Protein AF-A0AAN9A4U3-F1 (afdb_monomer)

Structure (mmCIF, N/CA/C/O backbone):
data_AF-A0AAN9A4U3-F1
#
_entry.id   AF-A0AAN9A4U3-F1
#
loop_
_atom_site.group_PDB
_atom_site.id
_atom_site.type_symbol
_atom_site.label_atom_id
_atom_site.label_alt_id
_atom_site.label_comp_id
_atom_site.label_asym_id
_atom_site.label_entity_id
_atom_site.label_seq_id
_atom_site.pdbx_PDB_ins_code
_atom_site.Cartn_x
_atom_site.Cartn_y
_atom_site.Cartn_z
_atom_site.occupancy
_atom_site.B_iso_or_equiv
_atom_site.auth_seq_id
_atom_site.auth_comp_id
_atom_site.auth_asym_id
_atom_site.auth_atom_id
_atom_site.pdbx_PDB_model_num
ATOM 1 N N . MET A 1 1 ? 7.344 2.856 10.432 1.00 51.91 1 MET A N 1
ATOM 2 C CA . MET A 1 1 ? 6.364 2.527 9.372 1.00 51.91 1 MET A CA 1
ATOM 3 C C . MET A 1 1 ? 4.952 2.253 9.928 1.00 51.91 1 MET A C 1
ATOM 5 O O . MET A 1 1 ? 4.301 1.338 9.464 1.00 51.91 1 MET A O 1
ATOM 9 N N . ARG A 1 2 ? 4.442 3.032 10.903 1.00 56.78 2 ARG A N 1
ATOM 10 C CA . ARG A 1 2 ? 3.126 2.791 11.559 1.00 56.78 2 ARG A CA 1
ATOM 11 C C . ARG A 1 2 ? 2.134 3.956 11.399 1.00 56.78 2 ARG A C 1
ATOM 13 O O . ARG A 1 2 ? 1.232 4.118 12.210 1.00 56.78 2 ARG A O 1
ATOM 20 N N . CYS A 1 3 ? 2.340 4.832 10.414 1.00 58.72 3 CYS A N 1
ATOM 21 C CA . CYS A 1 3 ? 1.679 6.141 10.389 1.00 58.72 3 CYS A CA 1
ATOM 22 C C . CYS A 1 3 ? 0.155 6.061 10.192 1.00 58.72 3 CYS A C 1
ATOM 24 O O . CYS A 1 3 ? -0.554 6.892 10.747 1.00 58.72 3 CYS A O 1
ATOM 26 N N . TYR A 1 4 ? -0.354 5.065 9.455 1.00 63.53 4 TYR A N 1
ATOM 27 C CA . TYR A 1 4 ? -1.799 4.900 9.255 1.00 63.53 4 TYR A CA 1
ATOM 28 C C . TYR A 1 4 ? -2.486 4.245 10.454 1.00 63.53 4 TYR A C 1
ATOM 30 O O . TYR A 1 4 ? -3.497 4.736 10.942 1.00 63.53 4 TYR A O 1
ATOM 38 N N . ASP A 1 5 ? -1.907 3.172 10.987 1.00 62.94 5 ASP A N 1
ATOM 39 C CA . ASP A 1 5 ? -2.540 2.437 12.080 1.00 62.94 5 ASP A CA 1
ATOM 40 C C . ASP A 1 5 ? -2.464 3.175 13.423 1.00 62.94 5 ASP A C 1
ATOM 42 O O . ASP A 1 5 ? -3.355 3.037 14.259 1.00 62.94 5 ASP A O 1
ATOM 46 N N . LEU A 1 6 ? -1.451 4.035 13.606 1.00 63.47 6 LEU A N 1
ATOM 47 C CA . LEU A 1 6 ? -1.429 5.001 14.705 1.00 63.47 6 LEU A CA 1
ATOM 48 C C . LEU A 1 6 ? -2.643 5.940 14.640 1.00 63.47 6 LEU A C 1
ATOM 50 O O . LEU A 1 6 ? -3.179 6.305 15.679 1.00 63.47 6 LEU A O 1
ATOM 54 N N . LEU A 1 7 ? -3.110 6.300 13.441 1.00 62.47 7 LEU A N 1
ATO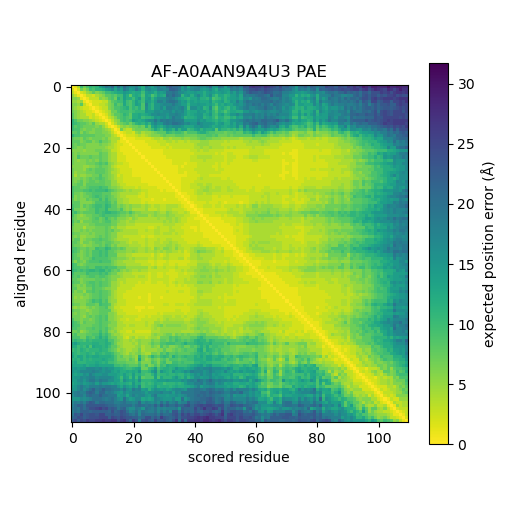M 55 C CA . LEU A 1 7 ? -4.299 7.130 13.271 1.00 62.47 7 LEU A CA 1
ATOM 56 C C . LEU A 1 7 ? -5.573 6.379 13.691 1.00 62.47 7 LEU A C 1
ATOM 58 O O . LEU A 1 7 ? -6.368 6.933 14.440 1.00 62.47 7 LEU A O 1
ATOM 62 N N . LEU A 1 8 ? -5.734 5.119 13.270 1.00 60.56 8 LEU A N 1
ATOM 63 C CA . LEU A 1 8 ? -6.886 4.283 13.643 1.00 60.56 8 LEU A CA 1
ATOM 64 C C . LEU A 1 8 ? -6.970 4.072 15.162 1.00 60.56 8 LEU A C 1
ATOM 66 O O . LEU A 1 8 ? -8.039 4.214 15.751 1.00 60.56 8 LEU A O 1
ATOM 70 N N . LEU A 1 9 ? -5.825 3.820 15.804 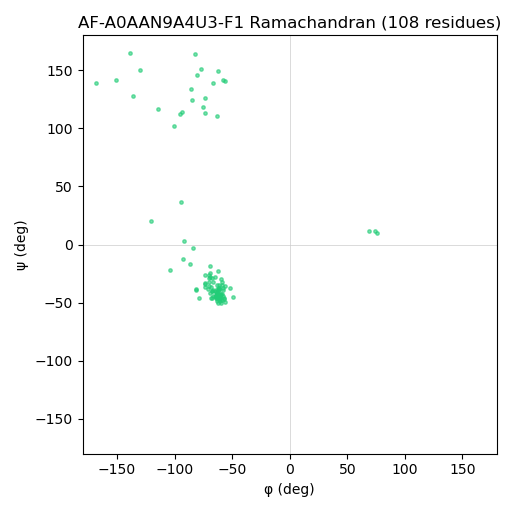1.00 60.38 9 LEU A N 1
ATOM 71 C CA . LEU A 1 9 ? -5.729 3.706 17.261 1.00 60.38 9 LEU A CA 1
ATOM 72 C C . LEU A 1 9 ? -6.101 5.015 17.973 1.00 60.38 9 LEU A C 1
ATOM 74 O O . LEU A 1 9 ? -6.835 4.990 18.958 1.00 60.38 9 LEU A O 1
ATOM 78 N N . LEU A 1 10 ? -5.627 6.161 17.471 1.00 59.16 10 LEU A N 1
ATOM 79 C CA . LEU A 1 10 ? -5.952 7.479 18.032 1.00 59.16 10 LEU A CA 1
ATOM 80 C C . LEU A 1 10 ? -7.418 7.882 17.805 1.00 59.16 10 LEU A C 1
ATOM 82 O O . LEU A 1 10 ? -7.948 8.688 18.565 1.00 59.16 10 LEU A O 1
ATOM 86 N N . GLN A 1 11 ? -8.074 7.329 16.782 1.00 64.31 11 GLN A N 1
ATOM 87 C CA . GLN A 1 11 ? -9.492 7.552 16.488 1.00 64.31 11 GLN A CA 1
ATOM 88 C C . GLN A 1 11 ? -10.433 6.636 17.290 1.00 64.31 11 GLN A C 1
ATOM 90 O O . GLN A 1 11 ? -11.646 6.795 17.195 1.00 64.31 11 GLN A O 1
ATOM 95 N N . GLY A 1 12 ? -9.899 5.717 18.105 1.00 57.50 12 GLY A N 1
ATOM 96 C CA . GLY A 1 12 ? -10.699 4.787 18.911 1.00 57.50 12 GLY A CA 1
ATOM 97 C C . GLY A 1 12 ? -11.347 3.659 18.102 1.00 57.50 12 GLY A C 1
ATOM 98 O O . GLY A 1 12 ? -12.195 2.938 18.628 1.00 57.50 12 GLY A O 1
ATOM 99 N N . GLU A 1 13 ? -10.947 3.491 16.842 1.00 65.38 13 GLU A N 1
ATOM 100 C CA . GLU A 1 13 ? -11.439 2.428 15.972 1.00 65.38 13 GLU A CA 1
ATOM 101 C C . GLU A 1 13 ? -10.788 1.084 16.324 1.00 65.38 13 GLU A C 1
ATOM 103 O O . GLU A 1 13 ? -9.655 1.014 16.815 1.00 65.38 13 GLU A O 1
ATOM 108 N N . LYS A 1 14 ? -11.503 -0.020 16.071 1.00 63.81 14 LYS A N 1
ATOM 109 C CA . LYS A 1 14 ? -10.979 -1.367 16.340 1.00 63.81 14 LYS A CA 1
ATOM 110 C C . LYS A 1 14 ? -9.755 -1.645 15.465 1.00 63.81 14 LYS A C 1
ATOM 112 O O . LYS A 1 14 ? -9.865 -1.840 14.258 1.00 63.81 14 LYS A O 1
ATOM 117 N N . TYR A 1 15 ? -8.590 -1.716 16.101 1.00 69.19 15 TYR A N 1
ATOM 118 C CA . TYR A 1 15 ? -7.331 -2.077 15.461 1.00 69.19 15 TYR A CA 1
ATOM 119 C C . TYR A 1 15 ? -7.261 -3.585 15.183 1.00 69.19 15 TYR A C 1
ATOM 121 O O . TYR A 1 15 ? -7.268 -4.398 16.108 1.00 69.19 15 TYR A O 1
ATOM 129 N N . ASP A 1 16 ? -7.154 -3.956 13.907 1.00 75.12 16 ASP A N 1
ATOM 130 C CA . ASP A 1 16 ? -6.828 -5.318 13.480 1.00 75.12 16 ASP A CA 1
ATOM 131 C C . ASP A 1 16 ? -5.345 -5.392 13.096 1.00 75.12 16 ASP A C 1
ATOM 133 O O . ASP A 1 16 ? -4.939 -4.981 12.004 1.00 75.12 16 ASP A O 1
ATOM 137 N N . GLY A 1 17 ? -4.534 -5.944 14.002 1.00 77.31 17 GLY A N 1
ATOM 138 C CA . GLY A 1 17 ? -3.088 -6.057 13.812 1.00 77.31 17 GLY A CA 1
ATOM 139 C C . GLY A 1 17 ? -2.680 -6.857 12.574 1.00 77.31 17 GLY A C 1
ATOM 140 O O . GLY A 1 17 ? -1.702 -6.507 11.926 1.00 77.31 17 GLY A O 1
ATOM 141 N N . ARG A 1 18 ? -3.459 -7.867 12.161 1.00 82.25 18 ARG A N 1
ATOM 142 C CA . ARG A 1 18 ? -3.117 -8.665 10.970 1.00 82.25 18 ARG A CA 1
ATOM 143 C C . ARG A 1 18 ? -3.303 -7.858 9.690 1.00 82.25 18 ARG A C 1
ATOM 145 O O . ARG A 1 18 ? -2.517 -7.975 8.754 1.00 82.25 18 ARG A O 1
ATOM 152 N N . ARG A 1 19 ? -4.345 -7.026 9.639 1.00 81.81 19 ARG A N 1
ATOM 153 C CA . ARG A 1 19 ? -4.587 -6.118 8.508 1.00 81.81 19 ARG A CA 1
ATOM 154 C C . ARG A 1 19 ? -3.564 -4.983 8.465 1.00 81.81 19 ARG A C 1
ATOM 156 O O . ARG A 1 19 ? -3.218 -4.530 7.372 1.00 81.81 19 ARG A O 1
ATOM 163 N N . ALA A 1 20 ? -3.075 -4.535 9.619 1.00 81.25 20 ALA A N 1
ATOM 164 C CA . ALA A 1 20 ? -1.963 -3.588 9.720 1.00 81.25 20 ALA A CA 1
ATOM 165 C C . ALA A 1 20 ? -0.650 -4.178 9.169 1.00 81.25 20 ALA A C 1
ATOM 167 O O . ALA A 1 20 ? 0.070 -3.517 8.412 1.00 81.25 20 ALA A O 1
ATOM 168 N N . ASP A 1 21 ? -0.377 -5.455 9.455 1.00 85.38 21 ASP A N 1
ATOM 169 C CA . ASP A 1 21 ? 0.785 -6.159 8.904 1.00 85.38 21 ASP A CA 1
ATOM 170 C C . ASP A 1 21 ? 0.706 -6.268 7.375 1.00 85.38 21 ASP A C 1
ATOM 172 O O . ASP A 1 21 ? 1.680 -5.960 6.690 1.00 85.38 21 ASP A O 1
ATOM 176 N N . VAL A 1 22 ? -0.464 -6.607 6.812 1.00 88.75 22 VAL A N 1
ATOM 177 C CA . VAL A 1 22 ? -0.655 -6.662 5.347 1.00 88.75 22 VAL A CA 1
ATOM 178 C C . VAL A 1 22 ? -0.372 -5.311 4.689 1.00 88.75 22 VAL A C 1
ATOM 180 O O . VAL A 1 22 ? 0.306 -5.264 3.661 1.00 88.75 22 VAL A O 1
ATOM 183 N N . TRP A 1 23 ? -0.833 -4.211 5.289 1.00 88.06 23 TRP A N 1
ATOM 184 C CA . TRP A 1 23 ? -0.529 -2.868 4.793 1.00 88.06 23 TRP A CA 1
ATOM 185 C C . TRP A 1 23 ? 0.977 -2.602 4.795 1.00 88.06 23 TRP A C 1
ATOM 187 O O . TRP A 1 23 ? 1.546 -2.176 3.788 1.00 88.06 23 TRP A O 1
ATOM 197 N N . SER A 1 24 ? 1.637 -2.892 5.918 1.00 87.75 24 SER A N 1
ATOM 198 C CA . SER A 1 24 ? 3.078 -2.694 6.078 1.00 87.75 24 SER A CA 1
ATOM 199 C C . SER A 1 24 ? 3.873 -3.525 5.065 1.00 87.75 24 SER A C 1
ATOM 201 O O . SER A 1 24 ? 4.777 -3.003 4.413 1.00 87.75 24 SER A O 1
ATOM 203 N N . CYS A 1 25 ? 3.490 -4.786 4.851 1.00 90.44 25 CYS A N 1
ATOM 204 C CA . CYS A 1 25 ? 4.057 -5.639 3.810 1.00 90.44 25 CYS A CA 1
ATOM 205 C C . CYS A 1 25 ? 3.828 -5.072 2.403 1.00 90.44 25 CYS A C 1
ATOM 207 O O . CYS A 1 25 ? 4.733 -5.138 1.577 1.00 90.44 25 CYS A O 1
ATOM 209 N N . GLY A 1 26 ? 2.659 -4.487 2.127 1.00 91.25 26 GLY A N 1
ATOM 210 C CA . GLY A 1 26 ? 2.358 -3.850 0.843 1.00 91.25 26 GLY A CA 1
ATOM 211 C C . GLY A 1 26 ? 3.269 -2.654 0.564 1.00 91.25 26 GLY A C 1
ATOM 212 O O . GLY A 1 26 ? 3.829 -2.546 -0.524 1.00 91.25 26 GLY A O 1
ATOM 213 N N . VAL A 1 27 ? 3.486 -1.795 1.565 1.00 91.25 27 VAL A N 1
ATOM 214 C CA . VAL A 1 27 ? 4.410 -0.650 1.470 1.00 91.25 27 VAL A CA 1
ATOM 215 C C . VAL A 1 27 ? 5.848 -1.112 1.219 1.00 91.25 27 VAL A C 1
ATOM 217 O O . VAL A 1 27 ? 6.528 -0.549 0.361 1.00 91.25 27 VAL A O 1
ATOM 220 N N . ILE A 1 28 ? 6.305 -2.154 1.922 1.00 90.88 28 ILE A N 1
ATOM 221 C CA . ILE A 1 28 ? 7.641 -2.736 1.716 1.00 90.88 28 ILE A CA 1
ATOM 222 C C . ILE A 1 28 ? 7.753 -3.333 0.309 1.00 90.88 28 ILE A C 1
ATOM 224 O O . ILE A 1 28 ? 8.727 -3.069 -0.389 1.00 90.88 28 ILE A O 1
ATOM 228 N N . LEU A 1 29 ? 6.751 -4.092 -0.141 1.00 91.25 29 LEU A N 1
ATOM 229 C CA . LEU A 1 29 ? 6.725 -4.671 -1.483 1.00 91.25 29 LEU A CA 1
ATOM 230 C C . LEU A 1 29 ? 6.776 -3.587 -2.565 1.00 91.25 29 LEU A C 1
ATOM 232 O O . LEU A 1 29 ? 7.519 -3.725 -3.534 1.00 91.25 29 LEU A O 1
ATOM 236 N N . TYR A 1 30 ? 6.032 -2.493 -2.388 1.00 93.00 30 TYR A N 1
ATOM 237 C CA . TYR A 1 30 ? 6.100 -1.342 -3.285 1.00 93.00 30 TYR A CA 1
ATOM 238 C C . TYR A 1 30 ? 7.522 -0.770 -3.332 1.00 93.00 30 TYR A C 1
ATOM 240 O O . TYR A 1 30 ? 8.065 -0.575 -4.418 1.00 93.00 30 TYR A O 1
ATOM 248 N N . ALA A 1 31 ? 8.149 -0.559 -2.171 1.00 91.94 31 ALA A N 1
ATOM 249 C CA . ALA A 1 31 ? 9.510 -0.036 -2.091 1.00 91.94 31 ALA A CA 1
ATOM 250 C C . ALA A 1 31 ? 10.536 -0.957 -2.768 1.00 91.94 31 ALA A C 1
ATOM 252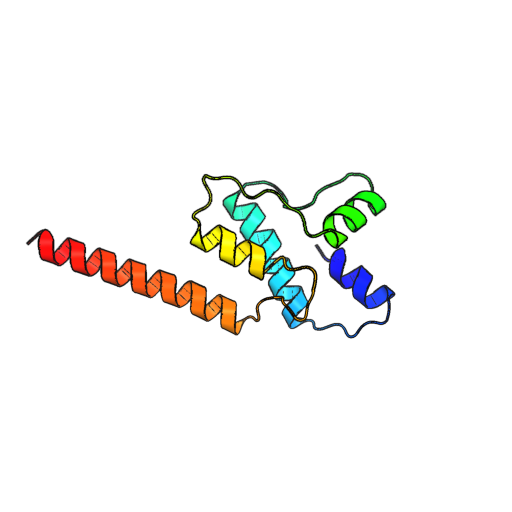 O O . ALA A 1 31 ? 11.439 -0.469 -3.439 1.00 91.94 31 ALA A O 1
ATOM 253 N N . LEU A 1 32 ? 10.369 -2.277 -2.658 1.00 91.25 32 LEU A N 1
ATOM 254 C CA . LEU A 1 32 ? 11.230 -3.254 -3.329 1.00 91.25 32 LEU A CA 1
ATOM 255 C C . LEU A 1 32 ? 11.058 -3.253 -4.854 1.00 91.25 32 LEU A C 1
ATOM 257 O O . LEU A 1 32 ? 12.031 -3.444 -5.575 1.00 91.25 32 LEU A O 1
ATOM 261 N N . LEU A 1 33 ? 9.835 -3.048 -5.350 1.00 90.44 33 LEU A N 1
ATOM 262 C CA . LEU A 1 33 ? 9.548 -3.055 -6.787 1.00 90.44 33 LEU A CA 1
ATOM 263 C C . LEU A 1 33 ? 9.884 -1.725 -7.467 1.00 90.44 33 LEU A C 1
ATOM 265 O O . LEU A 1 33 ? 10.336 -1.720 -8.607 1.00 90.44 33 LEU A O 1
ATOM 269 N N . VAL A 1 34 ? 9.621 -0.606 -6.794 1.00 92.38 34 VAL A N 1
ATOM 270 C CA . VAL A 1 34 ? 9.700 0.742 -7.377 1.00 92.38 34 VAL A CA 1
ATOM 271 C C . VAL A 1 34 ? 10.955 1.496 -6.933 1.00 92.38 34 VAL A C 1
ATOM 273 O O . VAL A 1 34 ? 11.374 2.429 -7.612 1.00 92.38 34 VAL A O 1
ATOM 276 N N . GLY A 1 35 ? 11.570 1.111 -5.811 1.00 91.12 35 GLY A N 1
ATOM 277 C CA . GLY A 1 35 ? 12.718 1.815 -5.229 1.00 91.12 35 GLY A CA 1
ATOM 278 C C . GLY A 1 35 ? 12.358 3.121 -4.513 1.00 91.12 35 GLY A C 1
ATOM 279 O O . GLY A 1 35 ? 13.248 3.882 -4.148 1.00 91.12 35 GLY A O 1
ATOM 280 N N . ALA A 1 36 ? 11.066 3.397 -4.311 1.00 90.31 36 ALA A N 1
ATOM 281 C CA . ALA A 1 36 ? 10.558 4.591 -3.636 1.00 90.31 36 ALA A CA 1
ATOM 282 C C . ALA A 1 36 ? 9.385 4.230 -2.714 1.00 90.31 36 ALA A C 1
ATOM 284 O O . ALA A 1 36 ? 8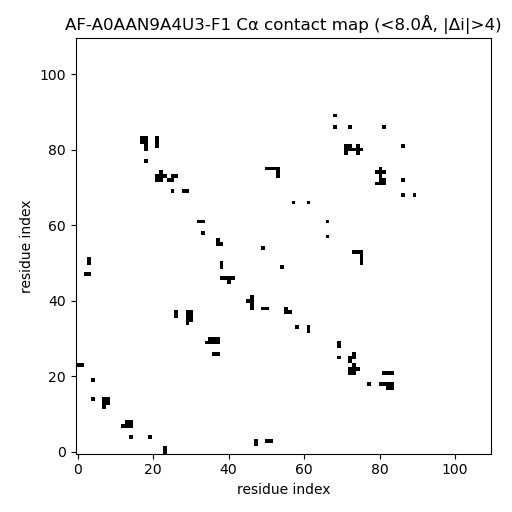.803 3.156 -2.848 1.00 90.31 36 ALA A O 1
ATOM 285 N N . LEU A 1 37 ? 9.006 5.118 -1.795 1.00 89.75 37 LEU A N 1
ATOM 286 C CA . LEU A 1 37 ? 7.827 4.910 -0.950 1.00 89.75 37 LEU A CA 1
ATOM 287 C C . LEU A 1 37 ? 6.534 5.284 -1.698 1.00 89.75 37 LEU A C 1
ATOM 289 O O . LEU A 1 37 ? 6.538 6.225 -2.492 1.00 89.75 37 LEU A O 1
ATOM 293 N N . PRO A 1 38 ? 5.410 4.584 -1.444 1.00 88.62 38 PRO A N 1
ATOM 294 C CA . PRO A 1 38 ? 4.126 4.911 -2.068 1.00 88.62 38 PRO A CA 1
ATOM 295 C C . PRO A 1 38 ? 3.553 6.240 -1.550 1.00 88.62 38 PRO A C 1
ATOM 297 O O . PRO A 1 38 ? 2.840 6.932 -2.274 1.00 88.62 38 PRO A O 1
ATOM 300 N N . PHE A 1 39 ? 3.890 6.611 -0.310 1.00 89.50 39 PHE A N 1
ATOM 301 C CA . PHE A 1 39 ? 3.539 7.883 0.312 1.00 89.50 39 PHE A CA 1
ATOM 302 C C . PHE A 1 39 ? 4.761 8.434 1.039 1.00 89.50 39 PHE A C 1
ATOM 304 O O . PHE A 1 39 ? 5.342 7.733 1.869 1.00 89.50 39 PHE A O 1
ATOM 311 N N . ASP A 1 40 ? 5.113 9.681 0.747 1.00 86.56 40 ASP A N 1
ATOM 312 C CA . ASP A 1 40 ? 6.208 10.394 1.397 1.00 86.56 40 ASP A CA 1
ATOM 313 C C . ASP A 1 40 ? 5.918 11.903 1.414 1.00 86.56 40 ASP A C 1
ATOM 315 O O . ASP A 1 40 ? 5.304 12.437 0.475 1.00 86.56 40 ASP A O 1
ATOM 319 N N . ASP A 1 41 ? 6.271 12.567 2.514 1.00 86.69 41 ASP A N 1
ATOM 320 C CA . ASP A 1 41 ? 6.158 14.017 2.710 1.00 86.69 41 ASP A CA 1
ATOM 321 C C . ASP A 1 41 ? 6.930 14.451 3.966 1.00 86.69 41 ASP A C 1
ATOM 323 O O . ASP A 1 41 ? 6.808 13.811 5.014 1.00 86.69 41 ASP A O 1
ATOM 327 N N . ASP A 1 42 ? 7.640 15.578 3.891 1.00 86.12 42 ASP A N 1
ATOM 328 C CA . ASP A 1 42 ? 8.349 16.166 5.037 1.00 86.12 42 ASP A CA 1
ATOM 329 C C . ASP A 1 42 ? 7.385 16.627 6.140 1.00 86.12 42 ASP A C 1
ATOM 331 O O . ASP A 1 42 ? 7.722 16.659 7.328 1.00 86.12 42 ASP A O 1
ATOM 335 N N . ASN A 1 43 ? 6.156 16.995 5.767 1.00 88.19 43 ASN A N 1
ATOM 336 C CA . ASN A 1 43 ? 5.131 17.395 6.709 1.00 88.19 43 ASN A CA 1
ATOM 337 C C . ASN A 1 43 ? 4.253 16.196 7.089 1.00 88.19 43 ASN A C 1
ATOM 339 O O . ASN A 1 43 ? 3.444 15.715 6.295 1.00 88.19 43 ASN A O 1
ATOM 343 N N . LEU A 1 44 ? 4.317 15.782 8.360 1.00 80.50 44 LEU A N 1
ATOM 344 C CA . LEU A 1 44 ? 3.517 14.671 8.887 1.00 80.50 44 LEU A CA 1
ATOM 345 C C . LEU A 1 44 ? 2.014 14.818 8.595 1.00 80.50 44 LEU A C 1
ATOM 347 O O . LEU A 1 44 ? 1.344 13.831 8.302 1.00 80.50 44 LEU A O 1
ATOM 351 N N . ARG A 1 45 ? 1.464 16.036 8.651 1.00 83.00 45 ARG A N 1
ATOM 352 C CA . ARG A 1 45 ? 0.042 16.266 8.367 1.00 83.00 45 ARG A CA 1
ATOM 353 C C . ARG A 1 45 ? -0.275 15.978 6.902 1.00 83.00 45 ARG A C 1
ATOM 355 O O . ARG A 1 45 ? -1.266 15.310 6.629 1.00 83.00 45 ARG A O 1
ATOM 362 N N . GLN A 1 46 ? 0.569 16.434 5.980 1.00 87.06 46 GLN A N 1
ATOM 363 C CA . GLN A 1 46 ? 0.401 16.175 4.547 1.00 87.06 46 GLN A CA 1
ATOM 364 C C . GLN A 1 46 ? 0.607 14.697 4.210 1.00 87.06 46 GLN A C 1
ATOM 366 O O . GLN A 1 46 ? -0.174 14.132 3.445 1.00 87.06 46 GLN A O 1
ATOM 371 N N . LEU A 1 47 ? 1.590 14.043 4.840 1.00 85.12 47 LEU A N 1
ATOM 372 C CA . LEU A 1 47 ? 1.786 12.598 4.738 1.00 85.12 47 LEU A CA 1
ATOM 373 C C . LEU A 1 47 ? 0.514 11.847 5.148 1.00 85.12 47 LEU A C 1
ATOM 375 O O . LEU A 1 47 ? 0.034 10.994 4.407 1.00 85.12 47 LEU A O 1
ATOM 379 N N . LEU A 1 48 ? -0.067 12.184 6.302 1.00 82.19 48 LEU A N 1
ATOM 380 C CA . LEU A 1 48 ? -1.292 11.543 6.779 1.00 82.19 48 LEU A CA 1
ATOM 381 C C . LEU A 1 48 ? -2.476 11.785 5.837 1.00 82.19 48 LEU A C 1
ATOM 383 O O . LEU A 1 48 ? -3.249 10.862 5.601 1.00 82.19 48 LEU A O 1
ATOM 387 N N . GLU A 1 49 ? -2.613 12.979 5.260 1.00 85.94 49 GLU A N 1
ATOM 388 C CA . GLU A 1 49 ? -3.660 13.258 4.268 1.00 85.94 49 GLU A CA 1
ATOM 389 C C . GLU A 1 49 ? -3.461 12.464 2.965 1.00 85.94 49 GLU A C 1
ATOM 391 O O . GLU A 1 49 ? -4.428 11.926 2.422 1.00 85.94 49 GLU A O 1
ATOM 396 N N . LYS A 1 50 ? -2.218 12.305 2.490 1.00 86.38 50 LYS A N 1
ATOM 397 C CA . LYS A 1 50 ? -1.890 11.435 1.344 1.00 86.38 50 LYS A CA 1
ATOM 398 C C . LYS A 1 50 ? -2.265 9.980 1.624 1.00 86.38 50 LYS A C 1
ATOM 400 O O . LYS A 1 50 ? -2.930 9.347 0.806 1.00 86.38 50 LYS A O 1
ATOM 405 N N . VAL A 1 51 ? -1.893 9.478 2.800 1.00 85.75 51 VAL A N 1
ATOM 406 C CA . VAL A 1 51 ? -2.199 8.109 3.223 1.00 85.75 51 VAL A CA 1
ATOM 407 C C . VAL A 1 51 ? -3.714 7.905 3.355 1.00 85.75 51 VAL A C 1
ATOM 409 O O . VAL A 1 51 ? -4.233 6.917 2.847 1.00 85.75 51 VAL A O 1
ATOM 412 N N . LYS A 1 52 ? -4.450 8.848 3.963 1.00 82.75 52 LYS A N 1
ATOM 413 C CA . LYS A 1 52 ? -5.922 8.787 4.062 1.00 82.75 52 LYS A CA 1
ATOM 414 C C . LYS A 1 52 ? -6.612 8.799 2.703 1.00 82.75 52 LYS A C 1
ATOM 416 O O . LYS A 1 52 ? -7.655 8.172 2.553 1.00 82.75 52 LYS A O 1
ATOM 421 N N . ARG A 1 53 ? -6.062 9.522 1.724 1.00 86.75 53 ARG A N 1
ATOM 422 C CA . ARG A 1 53 ? -6.581 9.505 0.350 1.00 86.75 53 ARG A CA 1
ATOM 423 C C . ARG A 1 53 ? -6.380 8.149 -0.322 1.00 86.75 53 ARG A C 1
ATOM 425 O O . ARG A 1 53 ? -7.164 7.813 -1.200 1.00 86.75 53 ARG A O 1
ATOM 432 N N . GLY A 1 54 ? -5.342 7.399 0.053 1.00 83.81 54 GLY A N 1
ATOM 433 C CA . GLY A 1 54 ? -5.051 6.082 -0.523 1.00 83.81 54 GLY A CA 1
ATOM 434 C C . GLY A 1 54 ? -4.590 6.115 -1.975 1.00 83.81 54 GLY A C 1
ATOM 435 O O . GLY A 1 54 ? -4.537 5.078 -2.627 1.00 83.81 54 GLY A O 1
ATOM 436 N N . VAL A 1 55 ? -4.272 7.298 -2.504 1.00 83.75 55 VAL A N 1
ATOM 437 C CA . VAL A 1 55 ? -3.861 7.463 -3.898 1.00 83.75 55 VAL A CA 1
ATOM 438 C C . VAL A 1 55 ? -2.341 7.462 -3.962 1.00 83.75 55 VAL A C 1
ATOM 440 O O . VAL A 1 55 ? -1.698 8.400 -3.497 1.00 83.75 55 VAL A O 1
ATOM 443 N N . PHE A 1 56 ? -1.781 6.419 -4.567 1.00 89.56 56 PHE A N 1
ATOM 444 C CA . PHE A 1 56 ? -0.362 6.304 -4.882 1.00 89.56 56 PHE A CA 1
ATOM 445 C C . PHE A 1 56 ? -0.191 5.905 -6.349 1.00 89.56 56 PHE A C 1
ATOM 447 O O . PHE A 1 56 ? -1.053 5.258 -6.948 1.00 89.56 56 PHE A O 1
ATOM 454 N N . HIS A 1 57 ? 0.913 6.332 -6.950 1.00 91.31 57 HIS A N 1
ATOM 455 C CA . HIS A 1 57 ? 1.216 6.034 -8.344 1.00 91.31 57 HIS A CA 1
ATOM 456 C C . HIS A 1 57 ? 1.907 4.673 -8.448 1.00 91.31 57 HIS A C 1
ATOM 458 O O . HIS A 1 57 ? 2.848 4.418 -7.710 1.00 91.31 57 HIS A O 1
ATOM 464 N N . ILE A 1 58 ? 1.486 3.812 -9.378 1.00 92.00 58 ILE A N 1
ATOM 465 C CA . ILE A 1 58 ? 2.177 2.551 -9.674 1.00 92.00 58 ILE A CA 1
ATOM 466 C C . ILE A 1 58 ? 2.738 2.641 -11.097 1.00 92.00 58 ILE A C 1
ATOM 468 O O . ILE A 1 58 ? 1.951 2.761 -12.037 1.00 92.00 58 ILE A O 1
ATOM 472 N N . PRO A 1 59 ? 4.067 2.596 -11.287 1.00 92.31 59 PRO A N 1
ATOM 473 C CA . PRO A 1 59 ? 4.663 2.679 -12.616 1.00 92.31 59 PRO A CA 1
ATOM 474 C C . PRO A 1 59 ? 4.273 1.520 -13.542 1.00 92.31 59 PRO A C 1
ATOM 476 O O . PRO A 1 59 ? 4.129 0.379 -13.107 1.00 92.31 59 PRO A O 1
ATOM 479 N N . HIS A 1 60 ? 4.215 1.790 -14.849 1.00 90.31 60 HIS A N 1
ATOM 480 C CA . HIS A 1 60 ? 3.848 0.806 -15.877 1.00 90.31 60 HIS A CA 1
ATOM 481 C C . HIS A 1 60 ? 4.800 -0.394 -15.983 1.00 90.31 60 HIS A C 1
ATOM 483 O O . HIS A 1 60 ? 4.391 -1.446 -16.464 1.00 90.31 60 HIS A O 1
ATOM 489 N N . PHE A 1 61 ? 6.055 -0.261 -15.538 1.00 90.88 61 PH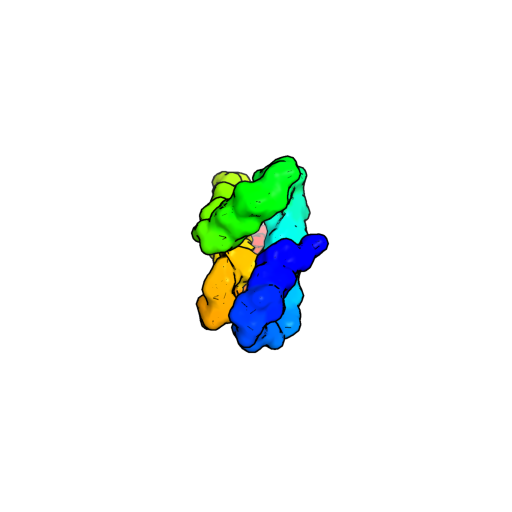E A N 1
ATOM 490 C CA . PHE A 1 61 ? 7.002 -1.381 -15.522 1.00 90.88 61 PHE A CA 1
ATOM 491 C C . PHE A 1 61 ? 6.630 -2.451 -14.485 1.00 90.88 61 PHE A C 1
ATOM 493 O O . PHE A 1 61 ? 7.111 -3.579 -14.565 1.00 90.88 61 PHE A O 1
ATOM 500 N N . VAL A 1 62 ? 5.790 -2.113 -13.499 1.00 90.50 62 VAL A N 1
ATOM 501 C CA . VAL A 1 62 ? 5.309 -3.076 -12.508 1.00 90.50 62 VAL A CA 1
ATOM 502 C C . VAL A 1 62 ? 4.287 -3.993 -13.188 1.00 90.50 62 VAL A C 1
ATOM 504 O O . VAL A 1 62 ? 3.306 -3.487 -13.739 1.00 90.50 62 VAL A O 1
ATOM 507 N N . PRO A 1 63 ? 4.454 -5.328 -13.133 1.00 89.00 63 PRO A N 1
ATOM 508 C CA . PRO A 1 63 ? 3.524 -6.258 -13.769 1.00 89.00 63 PRO A CA 1
ATOM 509 C C . PRO A 1 63 ? 2.080 -6.058 -13.281 1.00 89.00 63 PRO A C 1
ATOM 511 O O . PRO A 1 63 ? 1.902 -5.885 -12.072 1.00 89.00 63 PRO A O 1
ATOM 514 N N . PRO A 1 64 ? 1.053 -6.156 -14.151 1.00 88.06 64 PRO A N 1
ATOM 515 C CA . PRO A 1 64 ? -0.351 -5.924 -13.786 1.00 88.06 64 PRO A CA 1
ATOM 516 C C . PRO A 1 64 ? -0.799 -6.685 -12.531 1.00 88.06 64 PRO A C 1
ATOM 518 O O . PRO A 1 64 ? -1.336 -6.084 -11.606 1.00 88.06 64 PRO A O 1
ATOM 521 N N . ASP A 1 65 ? -0.446 -7.970 -12.430 1.00 86.19 65 ASP A N 1
ATOM 522 C CA . ASP A 1 65 ? -0.746 -8.801 -11.257 1.00 86.19 65 ASP A CA 1
ATOM 523 C C . ASP A 1 65 ? -0.166 -8.230 -9.949 1.00 86.19 65 ASP A C 1
ATOM 525 O O . ASP A 1 65 ? -0.775 -8.331 -8.885 1.00 86.19 65 ASP A O 1
ATOM 529 N N . CYS A 1 66 ? 1.038 -7.647 -10.015 1.00 88.44 66 CYS A N 1
ATOM 530 C CA . CYS A 1 66 ? 1.665 -6.998 -8.866 1.00 88.44 66 CYS A CA 1
ATOM 531 C C . CYS A 1 66 ? 0.982 -5.667 -8.551 1.00 88.44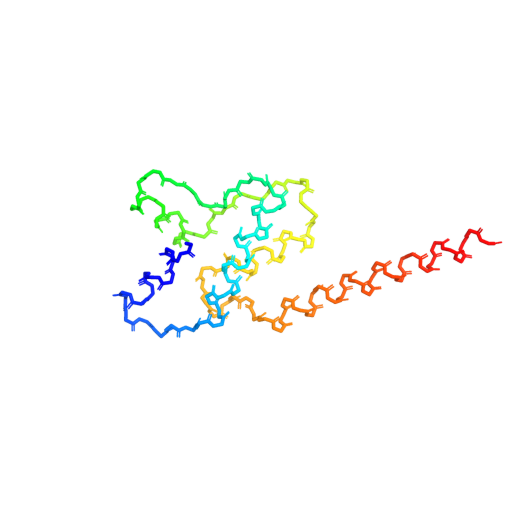 66 CYS A C 1
ATOM 533 O O . CYS A 1 66 ? 0.832 -5.342 -7.379 1.00 88.44 66 CYS A O 1
ATOM 535 N N . GLN A 1 67 ? 0.545 -4.910 -9.564 1.00 91.19 67 GLN A N 1
ATOM 536 C CA . GLN A 1 67 ? -0.208 -3.674 -9.337 1.00 91.19 67 GLN A CA 1
ATOM 537 C C . GLN A 1 67 ? -1.515 -3.957 -8.590 1.00 91.19 67 GLN A C 1
ATOM 539 O O . GLN A 1 67 ? -1.838 -3.261 -7.631 1.00 91.19 67 GLN A O 1
ATOM 544 N N . ASP A 1 68 ? -2.239 -5.001 -8.991 1.00 90.12 68 ASP A N 1
ATOM 545 C CA . ASP A 1 68 ? -3.501 -5.386 -8.355 1.00 90.12 68 ASP A CA 1
ATOM 546 C C . ASP A 1 68 ? -3.294 -5.893 -6.929 1.00 90.12 68 ASP A C 1
ATOM 548 O O . ASP A 1 68 ? -4.055 -5.537 -6.027 1.00 90.12 68 ASP A O 1
ATOM 552 N N . LEU A 1 69 ? -2.228 -6.667 -6.699 1.00 90.75 69 LEU A N 1
ATOM 553 C CA . LEU A 1 69 ? -1.841 -7.081 -5.354 1.00 90.75 69 LEU A CA 1
ATOM 554 C C . LEU A 1 69 ? -1.505 -5.868 -4.472 1.00 90.75 69 LEU A C 1
ATOM 556 O O . LEU A 1 69 ? -2.008 -5.768 -3.355 1.00 90.75 69 LEU A O 1
ATOM 560 N N . LEU A 1 70 ? -0.713 -4.918 -4.980 1.00 92.25 70 LEU A N 1
ATOM 561 C CA . LEU A 1 70 ? -0.348 -3.695 -4.259 1.00 92.25 70 LEU A CA 1
ATOM 562 C C . LEU A 1 70 ? -1.575 -2.848 -3.907 1.00 92.25 70 LEU A C 1
ATOM 564 O O . LEU A 1 70 ? -1.700 -2.421 -2.761 1.00 92.25 70 LEU A O 1
ATOM 568 N N . ARG A 1 71 ? -2.507 -2.648 -4.850 1.00 91.31 71 ARG A N 1
ATOM 569 C CA . ARG A 1 71 ? -3.776 -1.937 -4.596 1.00 91.31 71 ARG A CA 1
ATOM 570 C C . ARG A 1 71 ? -4.587 -2.607 -3.488 1.00 91.31 71 ARG A C 1
ATOM 572 O O . ARG A 1 71 ? -5.159 -1.924 -2.651 1.00 91.31 71 ARG A O 1
ATOM 579 N N . GLY A 1 72 ? -4.602 -3.937 -3.463 1.00 89.75 72 GLY A N 1
ATOM 580 C CA . GLY A 1 72 ? -5.315 -4.713 -2.455 1.00 89.75 72 GLY A CA 1
ATOM 581 C C . GLY A 1 72 ? -4.673 -4.722 -1.063 1.00 89.75 72 GLY A C 1
ATOM 582 O O . GLY A 1 72 ? -5.386 -4.799 -0.059 1.00 89.75 72 GLY A O 1
ATOM 583 N N . MET A 1 73 ? -3.340 -4.664 -0.993 1.00 90.62 73 MET A N 1
ATOM 584 C CA . MET A 1 73 ? -2.586 -4.653 0.267 1.00 90.62 73 MET A CA 1
ATOM 585 C C . MET A 1 73 ? -2.539 -3.258 0.900 1.00 90.62 73 MET A C 1
ATOM 587 O O . MET A 1 73 ? -2.684 -3.132 2.114 1.00 90.62 73 MET A O 1
ATOM 591 N N . ILE A 1 74 ? -2.383 -2.213 0.082 1.00 89.62 74 ILE A N 1
ATOM 592 C CA . ILE A 1 74 ? -2.303 -0.802 0.497 1.00 89.62 74 ILE A CA 1
ATOM 593 C C . ILE A 1 74 ? -3.701 -0.145 0.410 1.00 89.62 74 ILE A C 1
ATOM 595 O O . ILE A 1 74 ? -3.858 1.011 0.022 1.00 89.62 74 ILE A O 1
ATOM 599 N N . GLU A 1 75 ? -4.749 -0.904 0.743 1.00 88.56 75 GLU A N 1
ATOM 600 C CA . GLU A 1 75 ? -6.138 -0.428 0.757 1.00 88.56 75 GLU A CA 1
ATOM 601 C C . GLU A 1 75 ? -6.464 0.253 2.092 1.00 88.56 75 GLU A C 1
ATOM 603 O O . GLU A 1 75 ? -6.253 -0.308 3.178 1.00 88.56 75 GLU A O 1
ATOM 608 N N . VAL A 1 76 ? -6.928 1.503 2.005 1.00 84.75 76 VAL A N 1
ATOM 609 C CA . VAL A 1 76 ? -7.154 2.400 3.149 1.00 84.75 76 VAL A CA 1
ATOM 610 C C . VAL A 1 76 ? -8.257 1.838 4.022 1.00 84.75 76 VAL A C 1
ATOM 612 O O . VAL A 1 76 ? -8.093 1.760 5.237 1.00 84.75 76 VAL A O 1
ATOM 615 N N . ASN A 1 77 ? -9.346 1.376 3.405 1.00 82.75 77 ASN A N 1
ATOM 616 C CA . ASN A 1 77 ? -10.435 0.768 4.145 1.00 82.75 77 ASN A CA 1
ATOM 617 C C . ASN A 1 77 ? -10.030 -0.642 4.622 1.00 82.75 77 ASN A C 1
ATOM 619 O O . ASN A 1 77 ? -9.908 -1.552 3.796 1.00 82.75 77 ASN A O 1
ATOM 623 N N . PRO A 1 78 ? -9.888 -0.879 5.939 1.00 78.56 78 PRO A N 1
ATOM 624 C CA . PRO A 1 78 ? -9.467 -2.177 6.451 1.00 78.56 78 PRO A CA 1
ATOM 625 C C . PRO A 1 78 ? -10.425 -3.307 6.058 1.00 78.56 78 PRO A C 1
ATOM 627 O O . PRO A 1 78 ? -9.970 -4.430 5.882 1.00 78.56 78 PRO A O 1
ATOM 630 N N . GLU A 1 79 ? -11.722 -3.042 5.870 1.00 81.62 79 GLU A N 1
ATOM 631 C CA . GLU A 1 79 ? -12.699 -4.059 5.456 1.00 81.62 79 GLU A CA 1
ATOM 632 C C . GLU A 1 79 ? -12.526 -4.529 4.015 1.00 81.62 79 GLU A C 1
ATOM 634 O O . GLU A 1 79 ? -12.845 -5.676 3.709 1.00 81.62 79 GLU A O 1
ATOM 639 N N . LYS A 1 80 ? -11.998 -3.662 3.146 1.00 84.31 80 LYS A N 1
ATOM 640 C CA . LYS A 1 80 ? -11.701 -3.976 1.741 1.00 84.31 80 LYS A CA 1
ATOM 641 C C . LYS A 1 80 ? -10.266 -4.465 1.538 1.00 84.31 80 LYS A C 1
ATOM 643 O O . LYS A 1 80 ? -9.936 -4.969 0.465 1.00 84.31 80 LYS A O 1
ATOM 648 N N . ARG A 1 81 ? -9.413 -4.308 2.554 1.00 86.69 81 ARG A N 1
ATOM 649 C CA . ARG A 1 81 ? -8.015 -4.730 2.523 1.00 86.69 81 ARG A CA 1
ATOM 650 C C . ARG A 1 81 ? -7.915 -6.246 2.455 1.00 86.69 81 ARG A C 1
ATOM 652 O O . ARG A 1 81 ? -8.638 -6.963 3.146 1.00 86.69 81 ARG A O 1
ATOM 659 N N . HIS A 1 82 ? -6.975 -6.721 1.643 1.00 85.62 82 HIS A N 1
ATOM 660 C CA . HIS A 1 82 ? -6.701 -8.147 1.532 1.00 85.62 82 HIS A CA 1
ATOM 661 C C . HIS A 1 82 ? -6.323 -8.740 2.883 1.00 85.62 82 HIS A C 1
ATOM 663 O O . HIS A 1 82 ? -5.593 -8.141 3.676 1.00 85.62 82 HIS A O 1
ATOM 669 N N . THR A 1 83 ? -6.797 -9.952 3.131 1.00 85.00 83 THR A N 1
ATOM 670 C CA . THR A 1 83 ? -6.297 -10.756 4.234 1.00 85.00 83 THR A CA 1
ATOM 671 C C . THR A 1 83 ? -5.007 -11.454 3.819 1.00 85.00 83 THR A C 1
ATOM 673 O O . THR A 1 83 ? -4.690 -11.591 2.636 1.00 85.00 83 THR A O 1
ATOM 676 N N . PHE A 1 84 ? -4.258 -11.944 4.804 1.00 80.69 84 PHE A N 1
ATOM 677 C CA . PHE A 1 84 ? -3.059 -12.736 4.539 1.00 80.69 84 PHE A CA 1
ATOM 678 C C . PHE A 1 84 ? -3.357 -13.967 3.659 1.00 80.69 84 PHE A C 1
ATOM 680 O O . PHE A 1 84 ? -2.563 -14.306 2.785 1.00 80.69 84 PHE A O 1
ATOM 687 N N . GLY A 1 85 ? -4.532 -14.589 3.835 1.00 78.69 85 GLY A N 1
ATOM 688 C CA . GLY A 1 85 ? -4.979 -15.705 2.998 1.00 78.69 85 GLY A CA 1
ATOM 689 C C . GLY A 1 85 ? -5.138 -15.311 1.529 1.00 78.69 85 GLY A C 1
ATOM 690 O O . GLY A 1 85 ? -4.661 -16.026 0.650 1.00 78.69 85 GLY A O 1
ATOM 691 N N . ASP A 1 86 ? -5.718 -14.141 1.259 1.00 77.88 86 ASP A N 1
ATOM 692 C CA . ASP A 1 86 ? -5.905 -13.644 -0.110 1.00 77.88 86 ASP A CA 1
ATOM 693 C C . ASP A 1 86 ? -4.563 -13.360 -0.801 1.00 77.88 86 ASP A C 1
ATOM 695 O O . ASP A 1 86 ? -4.380 -13.677 -1.980 1.00 77.88 86 ASP A O 1
ATOM 699 N N . VAL A 1 87 ? -3.605 -12.792 -0.057 1.00 79.00 87 VAL A N 1
ATOM 700 C CA . VAL A 1 87 ? -2.239 -12.539 -0.541 1.00 79.00 87 VAL A CA 1
ATOM 701 C C . VAL A 1 87 ? -1.537 -13.858 -0.867 1.00 79.00 87 VAL A C 1
ATOM 703 O O . VAL A 1 87 ? -0.996 -14.012 -1.962 1.00 79.00 87 VAL A O 1
ATOM 706 N N . GLN A 1 88 ? -1.587 -14.833 0.043 1.00 77.25 88 GLN A N 1
ATOM 707 C CA . GLN A 1 88 ? -0.937 -16.131 -0.134 1.00 77.25 88 GLN A CA 1
ATOM 708 C C . GLN A 1 88 ? -1.520 -16.914 -1.319 1.00 77.25 88 GLN A C 1
ATOM 710 O O . GLN A 1 88 ? -0.765 -17.470 -2.113 1.00 77.25 88 GLN A O 1
ATOM 715 N N . ILE A 1 89 ? -2.845 -16.913 -1.499 1.00 75.56 89 ILE A N 1
ATOM 716 C CA . ILE A 1 89 ? -3.495 -17.561 -2.648 1.00 75.56 89 ILE A CA 1
ATOM 717 C C . ILE A 1 89 ? -3.040 -16.920 -3.964 1.00 75.56 89 ILE A C 1
ATOM 719 O O . ILE A 1 89 ? -2.696 -17.637 -4.905 1.00 75.56 89 ILE A O 1
ATOM 723 N N . ARG A 1 90 ? -2.989 -15.582 -4.037 1.00 74.88 90 ARG A N 1
ATOM 724 C CA . ARG A 1 90 ? -2.527 -14.865 -5.238 1.00 74.88 90 ARG A CA 1
ATOM 725 C C . ARG A 1 90 ? -1.064 -15.159 -5.571 1.00 74.88 90 ARG A C 1
ATOM 727 O O . ARG A 1 90 ? -0.744 -15.351 -6.744 1.00 74.88 90 ARG A O 1
ATOM 734 N N . LEU A 1 91 ? -0.188 -15.216 -4.568 1.00 78.31 91 LEU A N 1
ATOM 735 C CA . LEU A 1 91 ? 1.228 -15.545 -4.766 1.00 78.31 91 LEU A CA 1
ATOM 736 C C . LEU A 1 91 ? 1.413 -17.002 -5.211 1.00 78.31 91 LEU A C 1
ATOM 738 O O . LEU A 1 91 ? 2.091 -17.247 -6.208 1.00 78.31 91 LEU A O 1
ATOM 742 N N . ASN A 1 92 ? 0.729 -17.944 -4.560 1.00 74.88 92 ASN A N 1
ATOM 743 C CA . ASN A 1 92 ? 0.768 -19.363 -4.924 1.00 74.88 92 ASN A CA 1
ATOM 744 C C . ASN A 1 92 ? 0.222 -19.609 -6.336 1.00 74.88 92 ASN A C 1
ATOM 746 O O . ASN A 1 92 ? 0.777 -20.406 -7.089 1.00 74.88 92 ASN A O 1
ATOM 750 N N . TYR A 1 93 ? -0.847 -18.908 -6.728 1.00 67.50 93 TYR A N 1
ATOM 751 C CA . TYR A 1 93 ? -1.374 -18.977 -8.091 1.00 67.50 93 TYR A CA 1
ATOM 752 C C . TYR A 1 93 ? -0.340 -18.506 -9.123 1.00 67.50 93 TYR A C 1
ATOM 754 O O . TYR A 1 93 ? -0.211 -19.102 -10.194 1.00 67.50 93 TYR A O 1
ATOM 762 N N . LYS A 1 94 ? 0.438 -17.469 -8.791 1.00 68.94 94 LYS A N 1
ATOM 763 C CA . LYS A 1 94 ? 1.539 -16.990 -9.631 1.00 68.94 94 LYS A CA 1
ATOM 764 C C . LYS A 1 94 ? 2.649 -18.026 -9.774 1.00 68.94 94 LYS A C 1
ATOM 766 O O . LYS A 1 94 ? 3.110 -18.264 -10.888 1.00 68.94 94 LYS A O 1
ATOM 771 N N . GLU A 1 95 ? 3.049 -18.648 -8.671 1.00 67.56 95 GLU A N 1
ATOM 772 C CA . GLU A 1 95 ? 4.074 -19.691 -8.664 1.00 67.56 95 GLU A CA 1
ATOM 773 C C . GLU A 1 95 ? 3.632 -20.913 -9.481 1.00 67.56 95 GLU A C 1
ATOM 775 O O . GLU A 1 95 ? 4.359 -21.351 -10.372 1.00 67.56 95 GLU A O 1
ATOM 780 N N . TYR A 1 96 ? 2.395 -21.383 -9.282 1.00 68.44 96 TYR A N 1
ATOM 781 C CA . TYR A 1 96 ? 1.799 -22.457 -10.082 1.00 68.44 96 TYR A CA 1
ATOM 782 C C . TYR A 1 96 ? 1.774 -22.118 -11.579 1.00 68.44 96 TYR A C 1
ATOM 784 O O . TYR A 1 96 ? 2.156 -22.942 -12.410 1.00 68.44 96 TYR A O 1
ATOM 792 N N . LYS A 1 97 ? 1.355 -20.897 -11.941 1.00 70.12 97 LYS A N 1
ATOM 793 C CA . LYS A 1 97 ? 1.335 -20.443 -13.337 1.00 70.12 97 LYS A CA 1
ATOM 794 C C . LYS A 1 97 ? 2.746 -20.403 -13.930 1.00 70.12 97 LYS A C 1
ATOM 796 O O . LYS A 1 97 ? 2.925 -20.882 -15.041 1.00 70.12 97 LYS A O 1
ATOM 801 N N . SER A 1 98 ? 3.736 -19.907 -13.184 1.00 74.56 98 SER A N 1
ATOM 802 C CA . SER A 1 98 ? 5.147 -19.880 -13.598 1.00 74.56 98 SER A CA 1
ATOM 803 C C . SER A 1 98 ? 5.688 -21.288 -13.872 1.00 74.56 98 SER A C 1
ATOM 805 O O . SER A 1 98 ? 6.203 -21.551 -14.957 1.00 74.56 98 SER A O 1
ATOM 807 N N . TYR A 1 99 ? 5.481 -22.224 -12.938 1.00 67.12 99 TYR A N 1
ATOM 808 C CA . TYR A 1 99 ? 5.869 -23.629 -13.107 1.00 67.12 99 TYR A CA 1
ATOM 809 C C . TYR A 1 99 ? 5.223 -24.266 -14.339 1.00 67.12 99 TYR A C 1
ATOM 811 O O . TYR A 1 99 ? 5.894 -24.945 -15.113 1.00 67.12 99 TYR A O 1
ATOM 819 N N . LYS A 1 100 ? 3.925 -24.028 -14.545 1.00 68.81 100 LYS A N 1
ATOM 820 C CA . LYS A 1 100 ? 3.179 -24.610 -15.662 1.00 68.81 100 LYS A CA 1
ATOM 821 C C . LYS A 1 100 ? 3.596 -24.023 -17.013 1.00 68.81 100 LYS A C 1
ATOM 823 O O . LYS A 1 100 ? 3.652 -24.770 -17.985 1.00 68.81 100 LYS A O 1
ATOM 828 N N . THR A 1 101 ? 3.922 -22.728 -17.075 1.00 72.69 101 THR A N 1
ATOM 829 C CA . THR A 1 101 ? 4.492 -22.092 -18.276 1.00 72.69 101 THR A CA 1
ATOM 830 C C . THR A 1 101 ? 5.836 -22.715 -18.627 1.00 72.69 101 THR A C 1
ATOM 832 O O . THR A 1 101 ? 6.002 -23.177 -19.751 1.00 72.69 101 THR A O 1
ATOM 835 N N . LEU A 1 102 ? 6.748 -22.823 -17.653 1.00 71.38 102 LEU A N 1
ATOM 836 C CA . LEU A 1 102 ? 8.051 -23.456 -17.864 1.00 71.38 102 LEU A CA 1
ATOM 837 C C . LEU A 1 102 ? 7.876 -24.895 -18.365 1.00 71.38 102 LEU A C 1
ATOM 839 O O . LEU A 1 102 ? 8.478 -25.282 -19.358 1.00 71.38 102 LEU A O 1
ATOM 843 N N . GLN A 1 103 ? 7.000 -25.681 -17.736 1.00 70.50 103 GLN A N 1
ATOM 844 C CA . GLN A 1 103 ? 6.757 -27.072 -18.127 1.00 70.50 103 GLN A CA 1
ATOM 845 C C . GLN A 1 103 ? 6.181 -27.204 -19.548 1.00 70.50 103 GLN A C 1
ATOM 847 O O . GLN A 1 103 ? 6.524 -28.146 -20.258 1.00 70.50 103 GLN A O 1
ATOM 852 N N . HIS A 1 104 ? 5.346 -26.258 -19.986 1.00 62.50 104 HIS A N 1
ATOM 853 C CA . HIS A 1 104 ? 4.812 -26.231 -21.349 1.00 62.50 104 HIS A CA 1
ATOM 854 C C . HIS A 1 104 ? 5.866 -25.804 -22.389 1.00 62.50 104 HIS A C 1
ATOM 856 O O . HIS A 1 104 ? 5.851 -26.311 -23.507 1.00 62.50 104 HIS A O 1
ATOM 862 N N . GLU A 1 105 ? 6.794 -24.910 -22.033 1.00 70.31 105 GLU A N 1
ATOM 863 C CA . GLU A 1 105 ? 7.925 -24.515 -22.888 1.00 70.31 105 GLU A CA 1
ATOM 864 C C . GLU A 1 105 ? 8.946 -25.651 -23.054 1.00 70.31 105 GLU A C 1
ATOM 866 O O . GLU A 1 105 ? 9.378 -25.916 -24.174 1.00 70.31 105 GLU A O 1
ATOM 871 N N . TRP A 1 106 ? 9.268 -26.388 -21.983 1.00 61.75 106 TRP A N 1
ATOM 872 C CA . TRP A 1 106 ? 10.147 -27.566 -22.053 1.00 61.75 106 TRP A CA 1
ATOM 873 C C . TRP A 1 106 ? 9.579 -28.675 -22.947 1.00 61.75 106 TRP A C 1
ATOM 875 O O . TRP A 1 106 ? 10.333 -29.308 -23.677 1.00 61.75 106 TRP A O 1
ATOM 885 N N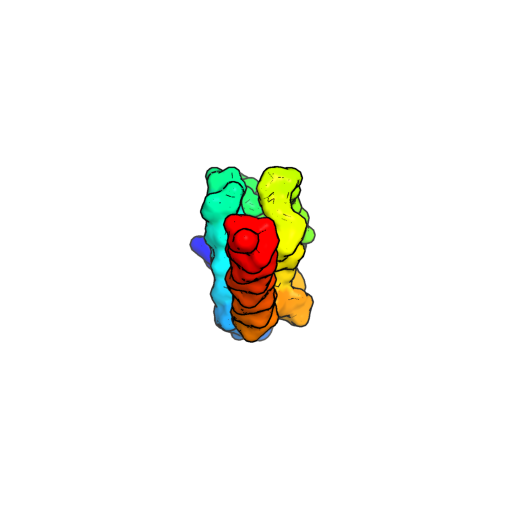 . LEU A 1 107 ? 8.259 -28.893 -22.926 1.00 64.19 107 LEU A N 1
ATOM 886 C CA . LEU A 1 107 ? 7.594 -29.895 -23.770 1.00 64.19 107 LEU A CA 1
ATOM 887 C C . LEU A 1 107 ? 7.565 -29.522 -25.260 1.00 64.19 107 LEU A C 1
ATOM 889 O O . LEU A 1 107 ? 7.479 -30.414 -26.093 1.00 64.19 107 LEU A O 1
ATOM 893 N N . LEU A 1 108 ? 7.609 -28.228 -25.596 1.00 60.41 108 LEU A N 1
ATO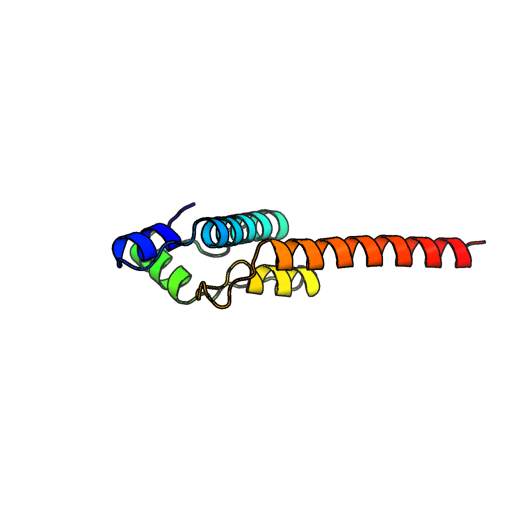M 894 C CA . LEU A 1 108 ? 7.681 -27.741 -26.982 1.00 60.41 108 LEU A CA 1
ATOM 895 C C . LEU A 1 108 ? 9.124 -27.650 -27.506 1.00 60.41 108 LEU A C 1
ATOM 897 O O . LEU A 1 108 ? 9.326 -27.526 -28.712 1.00 60.41 108 LEU A O 1
ATOM 901 N N . ALA A 1 109 ? 10.112 -27.674 -26.608 1.00 58.72 109 ALA A N 1
ATOM 902 C CA . ALA A 1 109 ? 11.540 -27.629 -26.922 1.00 58.72 109 ALA A CA 1
ATOM 903 C C . ALA A 1 109 ? 12.190 -29.025 -27.077 1.00 58.72 109 ALA A C 1
ATOM 905 O O . ALA A 1 109 ? 13.403 -29.103 -27.283 1.00 58.72 109 ALA A O 1
ATOM 906 N N . MET A 1 110 ? 11.403 -30.103 -26.976 1.00 55.12 110 MET A N 1
ATOM 907 C CA . MET A 1 110 ? 11.781 -31.499 -27.255 1.00 55.12 110 MET A CA 1
ATOM 908 C C . MET A 1 110 ? 11.114 -31.987 -28.540 1.00 55.12 110 MET A C 1
ATOM 910 O O . MET A 1 110 ? 11.764 -32.780 -29.255 1.00 55.12 110 MET A O 1
#

Sequence (110 aa):
MRCYDLLLLLQGEKYDGRRADVWSCGVILYALLVGALPFDDDNLRQLLEKVKRGVFHIPHFVPPDCQDLLRGMIEVNPEKRHTFGDVQIRLNYKEYKSYKTLQHEWLLAM

Solvent-accessible surface area (backbone atoms only — not comparable to full-atom values): 6478 Å² total; per-residue (Å²): 136,56,75,66,61,55,48,41,54,75,69,73,46,90,78,56,69,70,56,51,48,37,28,45,51,25,47,51,51,44,26,72,75,71,73,46,70,67,72,80,55,95,48,66,69,58,31,51,53,46,51,70,66,46,72,58,86,78,63,87,88,53,54,68,74,56,51,55,49,39,54,32,24,49,35,68,54,70,89,76,26,45,51,73,67,57,51,51,53,56,52,51,51,50,51,53,50,52,54,52,51,53,54,52,52,56,65,74,75,108

Radius of gyration: 17.03 Å; Cα contacts (8 Å, |Δi|>4): 81; chains: 1; bounding box: 25×49×46 Å

Secondary structure (DSSP, 8-state):
--HHHHHHHHTT----HHHHHHHHHHHHHHHHHHSS-SS--SSHHHHHHHHHHT-----TTS-HHHHHHHHHHS-SSTTTSPPHHHHHHHHHHHHHHHHHHHHHHHHH--

Nearest PDB struc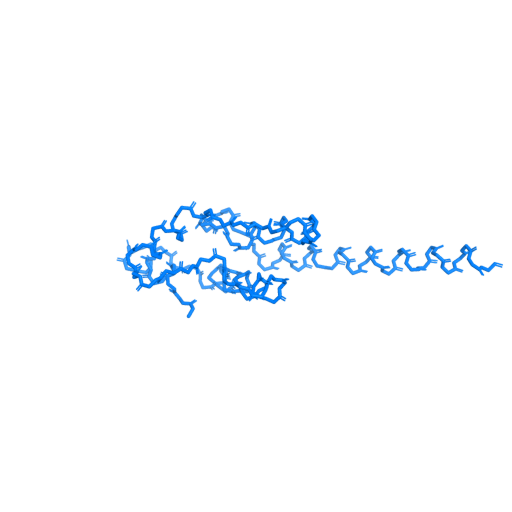tures (foldseek):
  4ynz-assembly1_A  TM=9.008E-01  e=2.466E-09  Mus musculus
  4ynz-assembly1_B  TM=8.884E-01  e=5.346E-09  Mus musculus
  8r4q-assembly5_I  TM=8.889E-01  e=1.619E-06  Homo sapiens
  8r4q-assembly6_K  TM=8.899E-01  e=3.726E-06  Homo sapiens
  8r4v-assembly1_A  TM=8.923E-01  e=3.954E-06  Homo sapiens

Foldseek 3Di:
DQLLQVVCVVVVHDDDVQLSVLQVVLQVLQCVVPVDGQFDDPDSVVSNVSLLVLDGDDDPVQDPLNVVSSSQSSPSPSVSHDGPVRSVVSVVVVVVVVVVVVVVVVVVVD

Organism: Halocaridina rubra (NCBI:txid373956)

Mean predicted aligned error: 8.38 Å

InterPro domains:
  IPR000719 Protein kinase domain [PF00069] (10-86)
  IPR000719 Protein kinase domain [PS50011] (1-107)
  IPR011009 Protein kinase-like domain superfamily [SSF56112] (10-95)

pLDDT: mean 79.65, std 11.27, range [51.91, 93.0]